Protein AF-A0A9D7SVS9-F1 (afdb_monomer_lite)

Foldseek 3Di:
DVVVVLVVLLVVLVVLLVVLVVVLVVLVVVVVVVVVPDPDDDDPLVNVLSVVLNVLSVVLSVVSVVVVVVSVSVVSVVSSVVSVVVNVVSCVVNVD

pLDDT: mean 78.42, std 9.19, range [46.62, 89.44]

Secondary structure (DSSP, 8-state):
-HHHHHHHHHHHHHHHHHHHHHHHHHHHHHHHHHHHH-SS---HHHHHHHHHHHHHHHHHHHHHHHHHHTT-HHHHHHHHHHHHHHHHHHHHH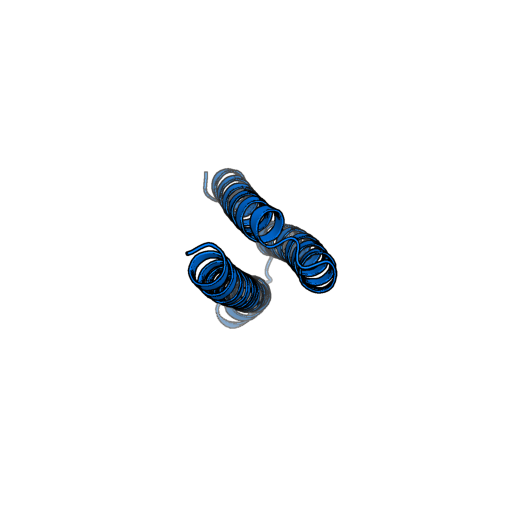HH-

Sequence (96 aa):
MKEFYLRNEKRISRVATIIILIALVRTISEPFRLQYYSSSTLGFGDVKPYLLGGLVISIGLLAMTVFSFYNKYKFITLLAILVIIGMLIIKFEYIL

Structure (mmCIF, N/CA/C/O backbone):
data_AF-A0A9D7SVS9-F1
#
_entry.id   AF-A0A9D7SVS9-F1
#
loop_
_atom_site.group_PDB
_atom_site.id
_atom_site.type_symbol
_atom_site.label_atom_id
_atom_site.label_alt_id
_atom_site.label_comp_id
_atom_site.label_asym_id
_atom_site.label_entity_id
_atom_site.label_seq_id
_atom_site.pdbx_PDB_ins_code
_atom_site.Cartn_x
_atom_site.Cartn_y
_atom_site.Cartn_z
_atom_site.occupancy
_atom_site.B_iso_or_equiv
_atom_site.auth_seq_id
_atom_site.auth_comp_id
_atom_site.auth_asym_id
_atom_site.auth_atom_id
_atom_site.pdbx_PDB_model_num
ATOM 1 N N . MET A 1 1 ? -25.754 -4.272 23.236 1.00 53.12 1 MET A N 1
ATOM 2 C CA . MET A 1 1 ? -25.761 -4.128 21.756 1.00 53.12 1 MET A CA 1
ATOM 3 C C . MET A 1 1 ? -24.521 -3.401 21.199 1.00 53.12 1 MET A C 1
ATOM 5 O O . MET A 1 1 ? -23.974 -3.872 20.212 1.00 53.12 1 MET A O 1
ATOM 9 N N . LYS A 1 2 ? -24.005 -2.328 21.834 1.00 51.81 2 LYS A N 1
ATOM 10 C CA . LYS A 1 2 ? -22.774 -1.613 21.398 1.00 51.81 2 LYS A CA 1
ATOM 11 C C . LYS A 1 2 ? -21.488 -2.463 21.409 1.00 51.81 2 LYS A C 1
ATOM 13 O O . LYS A 1 2 ? -20.641 -2.308 20.537 1.00 51.81 2 LYS A O 1
ATOM 18 N N . GLU A 1 3 ? -21.360 -3.387 22.359 1.00 55.50 3 GLU A N 1
ATOM 19 C CA . GLU A 1 3 ? -20.165 -4.232 22.515 1.00 55.50 3 GLU A CA 1
ATOM 20 C C . GLU A 1 3 ? -19.951 -5.215 21.351 1.00 55.50 3 GLU A C 1
ATOM 22 O O . GLU A 1 3 ? -18.823 -5.452 20.921 1.00 55.50 3 GLU A O 1
ATOM 27 N N . PHE A 1 4 ? -21.042 -5.741 20.781 1.00 58.56 4 PHE A N 1
ATOM 28 C CA . PHE A 1 4 ? -20.982 -6.654 19.637 1.00 58.56 4 PHE A CA 1
ATOM 29 C C . PHE A 1 4 ? -20.507 -5.931 18.367 1.00 58.56 4 PHE A C 1
ATOM 31 O O . PHE A 1 4 ? -19.698 -6.466 17.610 1.00 58.56 4 PHE A O 1
ATOM 38 N N . TYR A 1 5 ? -20.943 -4.680 18.184 1.00 59.69 5 TYR A N 1
ATOM 39 C CA . TYR A 1 5 ? -20.530 -3.830 17.066 1.00 59.69 5 TYR A CA 1
ATOM 40 C C . TYR A 1 5 ? -19.029 -3.513 17.126 1.00 59.69 5 TYR A C 1
ATOM 42 O O . TYR A 1 5 ? -18.311 -3.726 16.152 1.00 59.69 5 TYR A O 1
ATOM 50 N N . LEU A 1 6 ? -18.525 -3.128 18.305 1.00 60.38 6 LEU A N 1
ATOM 51 C CA . LEU A 1 6 ? -17.100 -2.849 18.526 1.00 60.38 6 LEU A CA 1
ATOM 52 C C . LEU A 1 6 ? -16.209 -4.079 18.284 1.00 60.38 6 LEU A C 1
ATOM 54 O O . LEU A 1 6 ? -15.092 -3.949 17.780 1.00 60.38 6 LEU A O 1
ATOM 58 N N . ARG A 1 7 ? -16.687 -5.288 18.617 1.00 65.44 7 ARG A N 1
ATOM 59 C CA . ARG A 1 7 ? -15.935 -6.534 18.382 1.00 65.44 7 ARG A CA 1
ATOM 60 C C . ARG A 1 7 ? -15.835 -6.880 16.893 1.00 65.44 7 ARG A C 1
ATOM 62 O O . ARG A 1 7 ? -14.787 -7.356 16.454 1.00 65.44 7 ARG A O 1
ATOM 69 N N . ASN A 1 8 ? -16.888 -6.609 16.122 1.00 70.75 8 ASN A N 1
ATOM 70 C CA 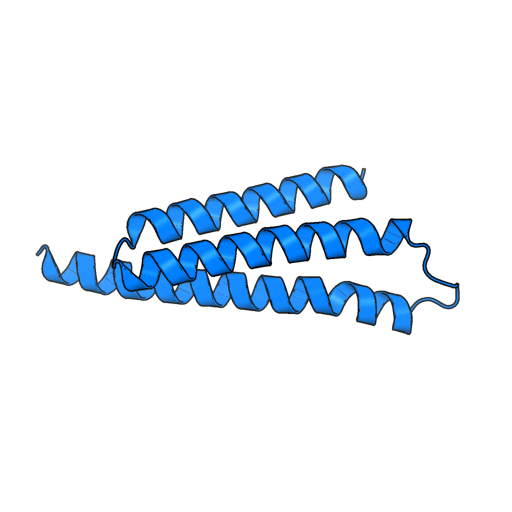. ASN A 1 8 ? -16.873 -6.770 14.668 1.00 70.75 8 ASN A CA 1
ATOM 71 C C . ASN A 1 8 ? -16.001 -5.714 13.981 1.00 70.75 8 ASN A C 1
ATOM 73 O O . ASN A 1 8 ? -15.201 -6.079 13.123 1.00 70.75 8 ASN A O 1
ATOM 77 N N . GLU A 1 9 ? -16.073 -4.446 14.397 1.00 70.69 9 GLU A N 1
ATOM 78 C CA . GLU A 1 9 ? -15.223 -3.373 13.856 1.00 70.69 9 GLU A CA 1
ATOM 79 C C . GLU A 1 9 ? -13.729 -3.698 14.019 1.00 70.69 9 GLU A C 1
ATOM 81 O O . GLU A 1 9 ? -12.964 -3.593 13.061 1.00 70.69 9 GLU A O 1
ATOM 86 N N . LYS A 1 10 ? -13.322 -4.224 15.184 1.00 74.50 10 LYS A N 1
ATOM 87 C CA . LYS A 1 10 ? -11.947 -4.703 15.425 1.00 74.50 10 LYS A CA 1
ATOM 88 C C . LYS A 1 10 ? -11.508 -5.790 14.446 1.00 74.50 10 LYS A C 1
ATOM 90 O O . LYS A 1 10 ? -10.386 -5.751 13.940 1.00 74.50 10 LYS A O 1
ATOM 95 N N . ARG A 1 11 ? -12.368 -6.785 14.205 1.00 78.12 11 ARG A N 1
ATOM 96 C CA . ARG A 1 11 ? -12.083 -7.876 13.260 1.00 78.12 11 ARG A CA 1
ATOM 97 C C . ARG A 1 11 ? -11.970 -7.350 11.832 1.00 78.12 11 ARG A C 1
ATOM 99 O O . ARG A 1 11 ? -11.009 -7.695 11.154 1.00 78.12 11 ARG A O 1
ATOM 106 N N . ILE A 1 12 ? -12.897 -6.491 11.413 1.00 78.25 12 ILE A N 1
ATOM 107 C CA . ILE A 1 12 ? -12.921 -5.905 10.068 1.00 78.25 12 ILE A CA 1
ATOM 108 C C . ILE A 1 12 ? -11.661 -5.071 9.823 1.00 78.25 12 ILE A C 1
ATOM 110 O O . ILE A 1 12 ? -11.011 -5.254 8.798 1.00 78.25 12 ILE A O 1
ATOM 114 N N . SER A 1 13 ? -11.256 -4.222 10.773 1.00 76.75 13 SER A N 1
ATOM 115 C CA . SER A 1 13 ? -10.022 -3.441 10.634 1.00 76.75 13 SER A CA 1
ATOM 116 C C . SER A 1 13 ? -8.777 -4.319 10.549 1.00 76.75 13 SER A C 1
ATOM 118 O O . SER A 1 13 ? -7.922 -4.058 9.712 1.00 76.75 13 SER A O 1
ATOM 120 N N . ARG A 1 14 ? -8.676 -5.389 11.353 1.00 80.12 14 ARG A N 1
ATOM 121 C CA . ARG A 1 14 ? -7.541 -6.327 11.257 1.00 80.12 14 ARG A CA 1
ATOM 122 C C . ARG A 1 14 ? -7.482 -7.019 9.900 1.00 80.12 14 ARG A C 1
ATOM 124 O O . ARG A 1 14 ? -6.407 -7.104 9.316 1.00 80.12 14 ARG A O 1
ATOM 131 N N . VAL A 1 15 ? -8.624 -7.487 9.397 1.00 84.44 15 VAL A N 1
ATOM 132 C CA . VAL A 1 15 ? -8.709 -8.114 8.071 1.00 84.44 15 VAL A CA 1
ATOM 133 C C . VAL A 1 15 ? -8.317 -7.113 6.983 1.00 84.44 15 VAL A C 1
ATOM 135 O O . VAL A 1 15 ? -7.509 -7.452 6.126 1.00 84.44 15 VAL A O 1
ATOM 138 N N . ALA A 1 16 ? -8.797 -5.868 7.056 1.00 80.88 16 ALA A N 1
ATOM 139 C CA . ALA A 1 16 ? -8.423 -4.815 6.114 1.00 80.88 16 ALA A CA 1
ATOM 140 C C . ALA A 1 16 ? -6.909 -4.545 6.118 1.00 80.88 16 ALA A C 1
ATOM 142 O O . ALA A 1 16 ? -6.298 -4.493 5.055 1.00 80.88 16 ALA A O 1
ATOM 143 N N . THR A 1 17 ? -6.280 -4.447 7.293 1.00 83.50 17 THR A N 1
ATOM 144 C CA . THR A 1 17 ? -4.823 -4.268 7.396 1.00 83.50 17 THR A CA 1
ATOM 145 C C . THR A 1 17 ? -4.060 -5.447 6.789 1.00 83.50 17 THR A C 1
ATOM 147 O O . THR A 1 17 ? -3.093 -5.230 6.065 1.00 83.50 17 THR A O 1
ATOM 150 N N . ILE A 1 18 ? -4.503 -6.687 7.025 1.00 86.06 18 ILE A N 1
ATOM 151 C CA . ILE A 1 18 ? -3.883 -7.883 6.428 1.00 86.06 18 ILE A CA 1
ATOM 152 C C . ILE A 1 18 ? -4.022 -7.869 4.901 1.00 86.06 18 ILE A C 1
ATOM 154 O O . ILE A 1 18 ? -3.061 -8.168 4.200 1.00 86.06 18 ILE A O 1
ATOM 158 N N . ILE A 1 19 ? -5.185 -7.485 4.371 1.00 87.38 19 ILE A N 1
ATOM 159 C CA . ILE A 1 19 ? -5.405 -7.377 2.922 1.00 87.38 19 ILE A CA 1
ATOM 160 C C . ILE A 1 19 ? -4.457 -6.341 2.305 1.00 87.38 19 ILE A C 1
ATOM 162 O O . ILE A 1 19 ? -3.811 -6.632 1.300 1.00 87.38 19 ILE A O 1
ATOM 166 N N . ILE A 1 20 ? -4.328 -5.158 2.915 1.00 86.12 20 ILE A N 1
ATOM 167 C CA . ILE A 1 20 ? -3.415 -4.106 2.438 1.00 86.12 20 ILE A CA 1
ATOM 168 C C . ILE A 1 20 ? -1.950 -4.560 2.535 1.00 86.12 20 ILE A C 1
ATOM 170 O O . ILE A 1 20 ? -1.165 -4.286 1.631 1.00 86.12 20 ILE A O 1
ATOM 174 N N . LEU A 1 21 ? -1.582 -5.315 3.575 1.00 87.31 21 LEU A N 1
ATOM 175 C CA . LEU A 1 21 ? -0.250 -5.913 3.704 1.00 87.31 21 LEU A CA 1
ATOM 176 C C . LEU A 1 21 ? 0.034 -6.916 2.573 1.00 87.31 21 LEU A C 1
ATOM 178 O O . LEU A 1 21 ? 1.095 -6.864 1.956 1.00 87.31 21 LEU A O 1
ATOM 182 N N . ILE A 1 22 ? -0.914 -7.802 2.254 1.00 86.88 22 ILE A N 1
ATOM 183 C CA . ILE A 1 22 ? -0.778 -8.743 1.129 1.00 86.88 22 ILE A CA 1
ATOM 184 C C . ILE A 1 22 ? -0.656 -7.979 -0.198 1.00 86.88 22 ILE A C 1
ATOM 186 O O . ILE A 1 22 ? 0.166 -8.338 -1.043 1.00 86.88 22 ILE A O 1
ATOM 190 N N . ALA A 1 23 ? -1.426 -6.901 -0.373 1.00 84.50 23 ALA A N 1
ATOM 191 C CA . ALA A 1 23 ? -1.335 -6.043 -1.552 1.00 84.50 23 ALA A CA 1
ATOM 192 C C . ALA A 1 23 ? 0.044 -5.368 -1.675 1.00 84.50 23 ALA A C 1
ATOM 194 O O . ALA A 1 23 ? 0.588 -5.293 -2.778 1.00 84.50 23 ALA A O 1
ATOM 195 N N . LEU A 1 24 ? 0.646 -4.946 -0.557 1.00 85.81 24 LEU A N 1
ATOM 196 C CA . LEU A 1 24 ? 2.010 -4.411 -0.530 1.00 85.81 24 LEU A CA 1
ATOM 197 C C . LEU A 1 24 ? 3.029 -5.453 -0.994 1.00 85.81 24 LEU A C 1
ATOM 199 O O . LEU A 1 24 ? 3.820 -5.176 -1.893 1.00 85.81 24 LEU A O 1
ATOM 203 N N . VAL A 1 25 ? 2.983 -6.658 -0.413 1.00 86.31 25 VAL A N 1
ATOM 204 C CA . VAL A 1 25 ? 3.889 -7.760 -0.780 1.00 86.31 25 VAL A CA 1
ATOM 205 C C . VAL A 1 25 ? 3.779 -8.057 -2.270 1.00 86.31 25 VAL A C 1
ATOM 207 O O . VAL A 1 25 ? 4.797 -8.178 -2.951 1.00 86.31 25 VAL A O 1
ATOM 210 N N . ARG A 1 26 ? 2.553 -8.116 -2.800 1.00 86.56 26 ARG A N 1
ATOM 211 C CA . ARG A 1 26 ? 2.328 -8.320 -4.231 1.00 86.56 26 ARG A CA 1
ATOM 212 C C . ARG A 1 26 ? 2.946 -7.201 -5.077 1.00 86.56 26 ARG A C 1
ATOM 214 O O . ARG A 1 26 ? 3.707 -7.506 -5.988 1.00 86.56 26 ARG A O 1
ATOM 221 N N . THR A 1 27 ? 2.704 -5.943 -4.712 1.00 85.25 27 THR A N 1
ATOM 222 C CA . THR A 1 27 ? 3.209 -4.767 -5.444 1.00 85.25 27 THR A CA 1
ATOM 223 C C . THR A 1 27 ? 4.736 -4.717 -5.475 1.00 85.25 27 THR A C 1
ATOM 225 O O . THR A 1 27 ? 5.320 -4.416 -6.512 1.00 85.25 27 THR A O 1
ATOM 228 N N . ILE A 1 28 ? 5.396 -5.067 -4.366 1.00 83.81 28 ILE A N 1
ATOM 229 C CA . ILE A 1 28 ? 6.862 -5.146 -4.291 1.00 83.81 28 ILE A CA 1
ATOM 230 C C . ILE A 1 28 ? 7.397 -6.348 -5.081 1.00 83.81 28 ILE A C 1
ATOM 232 O O . ILE A 1 28 ? 8.466 -6.250 -5.668 1.00 83.81 28 ILE A O 1
ATOM 236 N N . SER A 1 29 ? 6.670 -7.468 -5.127 1.00 82.38 29 SER A N 1
ATOM 237 C CA . SER A 1 29 ? 7.103 -8.687 -5.835 1.00 82.38 29 SER A CA 1
ATOM 238 C C . SER A 1 29 ? 6.983 -8.582 -7.359 1.00 82.38 29 SER A C 1
ATOM 240 O O . SER A 1 29 ? 7.705 -9.261 -8.088 1.00 82.38 29 SER A O 1
ATOM 242 N N . GLU A 1 30 ? 6.062 -7.755 -7.858 1.00 82.69 30 GLU A N 1
ATOM 243 C CA . GLU A 1 30 ? 5.811 -7.565 -9.289 1.00 82.69 30 GLU A CA 1
ATOM 244 C C . GLU A 1 30 ? 7.064 -7.150 -10.099 1.00 82.69 30 GLU A C 1
ATOM 246 O O . GLU A 1 30 ? 7.343 -7.823 -11.093 1.00 82.69 30 GLU A O 1
ATOM 251 N N . PRO A 1 31 ? 7.869 -6.140 -9.705 1.00 78.88 31 PRO A N 1
ATOM 252 C CA . PRO A 1 31 ? 9.075 -5.764 -10.448 1.00 78.88 31 PRO A CA 1
ATOM 253 C C . PRO A 1 31 ? 10.136 -6.872 -10.475 1.00 78.88 31 PRO A C 1
ATOM 255 O O . PRO A 1 31 ? 10.755 -7.080 -11.516 1.00 78.88 31 PRO A O 1
ATOM 258 N N . PHE A 1 32 ? 10.298 -7.642 -9.391 1.00 78.38 32 PHE A N 1
ATOM 259 C CA . PHE A 1 32 ? 11.195 -8.807 -9.384 1.00 78.38 32 PHE A CA 1
ATOM 260 C C . PHE A 1 32 ? 10.716 -9.894 -10.352 1.00 78.38 32 PHE A C 1
ATOM 262 O O . PHE A 1 32 ? 11.527 -10.511 -11.043 1.00 78.38 32 PHE A O 1
ATOM 269 N N . ARG A 1 33 ? 9.394 -10.101 -10.456 1.00 80.69 33 ARG A N 1
ATOM 270 C CA . ARG A 1 33 ? 8.814 -10.999 -11.462 1.00 80.69 33 ARG A CA 1
ATOM 271 C C . ARG A 1 33 ? 9.096 -10.485 -12.873 1.00 80.69 33 ARG A C 1
ATOM 273 O O . ARG A 1 33 ? 9.555 -11.260 -13.703 1.00 80.69 33 ARG A O 1
ATOM 280 N N . LEU A 1 34 ? 8.850 -9.204 -13.153 1.00 79.06 34 LEU A N 1
ATOM 281 C CA . LEU A 1 34 ? 9.121 -8.635 -14.478 1.00 79.06 34 LEU A CA 1
ATOM 282 C C . LEU A 1 34 ? 10.604 -8.740 -14.863 1.00 79.06 34 LEU A C 1
ATOM 284 O O . LEU A 1 34 ? 10.903 -9.086 -16.002 1.00 79.06 34 LEU A O 1
ATOM 288 N N . GLN A 1 35 ? 11.520 -8.513 -13.920 1.00 75.69 35 GLN A N 1
ATOM 289 C CA . GLN A 1 35 ? 12.956 -8.671 -14.152 1.00 75.69 35 GLN A CA 1
ATOM 290 C C . GLN A 1 35 ? 13.344 -10.110 -14.513 1.00 75.69 35 GLN A C 1
ATOM 292 O O . GLN A 1 35 ? 14.225 -10.308 -15.341 1.00 75.69 35 GLN A O 1
ATOM 297 N N . TYR A 1 36 ? 12.684 -11.108 -13.922 1.00 77.12 36 TYR A N 1
ATOM 298 C CA . TYR A 1 36 ? 12.964 -12.519 -14.196 1.00 77.12 36 TYR A CA 1
ATOM 299 C C . TYR A 1 36 ? 12.439 -12.990 -15.562 1.00 77.12 36 TYR A C 1
ATOM 301 O O . TYR A 1 36 ? 13.069 -13.819 -16.212 1.00 77.12 36 TYR A O 1
ATOM 309 N N . TYR A 1 37 ? 11.284 -12.477 -16.001 1.00 75.62 37 TYR A N 1
ATOM 310 C CA . TYR A 1 37 ? 10.649 -12.885 -17.263 1.00 75.62 37 TYR A CA 1
ATOM 311 C C . TYR A 1 37 ? 11.054 -12.035 -18.475 1.00 75.62 37 TYR A C 1
ATOM 313 O O . TYR A 1 37 ? 10.791 -12.436 -19.608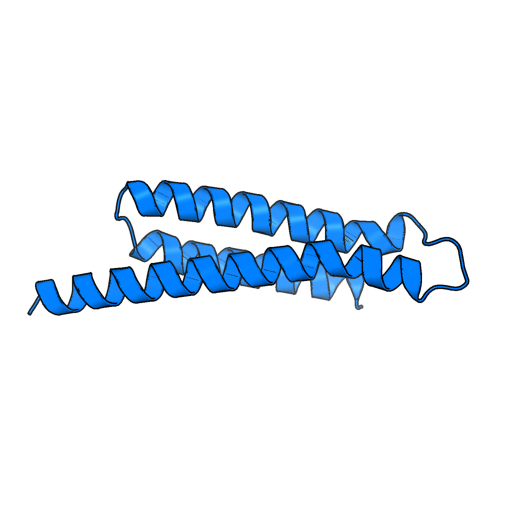 1.00 75.62 37 TYR A O 1
ATOM 321 N N . SER A 1 38 ? 11.675 -10.872 -18.272 1.00 71.75 38 SER A N 1
ATOM 322 C CA . SER A 1 38 ? 12.111 -10.020 -19.376 1.00 71.75 38 SER A CA 1
ATOM 323 C C . SER A 1 38 ? 13.481 -10.442 -19.897 1.00 71.75 38 SER A C 1
ATOM 325 O O . SER A 1 38 ? 14.472 -10.429 -19.175 1.00 71.75 38 SER A O 1
ATOM 327 N N . SER A 1 39 ? 13.551 -10.747 -21.191 1.00 62.59 39 SER A N 1
ATOM 328 C CA . SER A 1 39 ? 14.810 -10.962 -21.919 1.00 62.59 39 SER A CA 1
ATOM 329 C C . SER A 1 39 ? 15.579 -9.655 -22.177 1.00 62.59 39 SER A C 1
ATOM 331 O O . SER A 1 39 ? 16.735 -9.692 -22.590 1.00 62.59 39 SER A O 1
ATOM 333 N N . SER A 1 40 ? 14.935 -8.507 -21.939 1.00 63.88 40 SER A N 1
ATOM 334 C CA . SER A 1 40 ? 15.457 -7.153 -22.165 1.00 63.88 40 SER A CA 1
ATOM 335 C C . SER A 1 40 ? 15.716 -6.453 -20.830 1.00 63.88 40 SER A C 1
ATOM 337 O O . SER A 1 40 ? 14.964 -6.655 -19.872 1.00 63.88 40 SER A O 1
ATOM 339 N N . THR A 1 41 ? 16.738 -5.596 -20.756 1.00 67.94 41 THR A N 1
ATOM 340 C CA . THR A 1 41 ? 17.004 -4.749 -19.584 1.00 67.94 41 THR A CA 1
ATOM 341 C C . THR A 1 41 ? 15.771 -3.897 -19.283 1.00 67.94 41 THR A C 1
ATOM 343 O O . THR A 1 41 ? 15.407 -3.042 -20.087 1.00 67.94 41 THR A O 1
ATOM 346 N N . LEU A 1 42 ? 15.113 -4.146 -18.145 1.00 65.56 42 LEU A N 1
ATOM 347 C CA . LEU A 1 42 ? 13.944 -3.371 -17.729 1.00 65.56 42 LEU A CA 1
ATOM 348 C C . LEU A 1 42 ? 14.308 -1.889 -17.628 1.00 65.56 42 LEU A C 1
ATOM 350 O O . LEU A 1 42 ? 15.260 -1.522 -16.932 1.00 65.56 42 LEU A O 1
ATOM 354 N N . GLY A 1 43 ? 13.536 -1.042 -18.303 1.00 70.31 43 GLY A N 1
ATOM 355 C CA . GLY A 1 43 ? 13.693 0.397 -18.197 1.00 70.31 43 GLY A CA 1
ATOM 356 C C . GLY A 1 43 ? 13.201 0.888 -16.840 1.00 70.31 43 GLY A C 1
ATOM 357 O O . GLY A 1 43 ? 12.263 0.347 -16.253 1.00 70.31 43 GLY A O 1
ATOM 358 N N . PHE A 1 44 ? 13.788 1.977 -16.342 1.00 70.19 44 PHE A N 1
ATOM 359 C CA . PHE A 1 44 ? 13.320 2.611 -15.105 1.00 70.19 44 PHE A CA 1
ATOM 360 C C . PHE A 1 44 ? 11.844 3.052 -15.199 1.00 70.19 44 PHE A C 1
ATOM 362 O O . PHE A 1 44 ? 11.152 3.114 -14.185 1.00 70.19 44 PHE A O 1
ATOM 369 N N . GLY A 1 45 ? 11.344 3.307 -16.416 1.00 73.81 45 GLY A N 1
ATOM 370 C CA . GLY A 1 45 ? 9.939 3.622 -16.686 1.00 73.81 45 GLY A CA 1
ATOM 371 C C . GLY A 1 45 ? 8.966 2.505 -16.298 1.00 73.81 45 GLY A C 1
ATOM 372 O O . GLY A 1 45 ? 7.912 2.805 -15.744 1.00 73.81 45 GLY A O 1
ATOM 373 N N . ASP A 1 46 ? 9.352 1.239 -16.481 1.00 75.19 46 ASP A N 1
ATOM 374 C CA . ASP A 1 46 ? 8.485 0.079 -16.223 1.00 75.19 46 ASP A CA 1
ATOM 375 C C . ASP A 1 46 ? 8.379 -0.245 -14.726 1.00 75.19 46 ASP A C 1
ATOM 377 O O . ASP A 1 46 ? 7.367 -0.754 -14.247 1.00 75.19 46 ASP A O 1
ATOM 381 N N . VAL A 1 47 ? 9.429 0.073 -13.960 1.00 78.50 47 VAL A N 1
ATOM 382 C CA . VAL A 1 47 ? 9.508 -0.186 -12.509 1.00 78.50 47 VAL A CA 1
ATOM 383 C C . VAL A 1 47 ? 8.898 0.959 -11.693 1.00 78.50 47 VAL A C 1
ATOM 385 O O . VAL A 1 47 ? 8.347 0.739 -10.610 1.00 78.50 47 VAL A O 1
ATOM 388 N N . LYS A 1 48 ? 8.961 2.189 -12.216 1.00 80.38 48 LYS A N 1
ATOM 389 C CA . LYS A 1 48 ? 8.453 3.409 -11.574 1.00 80.38 48 LYS A CA 1
ATOM 390 C C . LYS A 1 48 ? 7.018 3.300 -11.021 1.00 80.38 48 LYS A C 1
ATOM 392 O O . LYS A 1 48 ? 6.838 3.691 -9.863 1.00 80.38 48 LYS A O 1
ATOM 397 N N . PRO A 1 49 ? 6.007 2.774 -11.745 1.00 80.81 49 PRO A N 1
ATOM 398 C CA . PRO A 1 49 ? 4.647 2.675 -11.209 1.00 80.81 49 PRO A CA 1
ATOM 399 C C . PRO A 1 49 ? 4.543 1.729 -10.011 1.00 80.81 49 PRO A C 1
ATOM 401 O O . PRO A 1 49 ? 3.823 2.027 -9.059 1.00 80.81 49 PRO A O 1
ATOM 404 N N . TYR A 1 50 ? 5.298 0.627 -10.009 1.00 82.31 50 TYR A N 1
ATOM 405 C CA . TYR A 1 50 ? 5.306 -0.328 -8.898 1.00 82.31 50 TYR A CA 1
ATOM 406 C C . TYR A 1 50 ? 5.991 0.243 -7.656 1.00 82.31 50 TYR A C 1
ATOM 408 O O . TYR A 1 50 ? 5.511 0.038 -6.542 1.00 82.31 50 TYR A O 1
ATOM 416 N N . LEU A 1 51 ? 7.067 1.017 -7.833 1.00 82.94 51 LEU A N 1
ATOM 417 C CA . LEU A 1 51 ? 7.722 1.739 -6.738 1.00 82.94 51 LEU A CA 1
ATOM 418 C C . LEU A 1 51 ? 6.802 2.804 -6.127 1.00 82.94 51 LEU A C 1
ATOM 420 O O . LEU A 1 51 ? 6.674 2.872 -4.905 1.00 82.94 51 LEU A O 1
ATOM 424 N N . LEU A 1 52 ? 6.127 3.602 -6.962 1.00 84.38 52 LEU A N 1
ATOM 425 C CA . LEU A 1 52 ? 5.164 4.607 -6.498 1.00 84.38 52 LEU A CA 1
ATOM 426 C C . LEU A 1 52 ? 3.965 3.961 -5.796 1.00 84.38 52 LEU A C 1
ATOM 428 O O . LEU A 1 52 ? 3.599 4.382 -4.699 1.00 84.38 52 LEU A O 1
ATOM 432 N N . GLY A 1 53 ? 3.394 2.906 -6.383 1.00 83.75 53 GLY A N 1
ATOM 433 C CA . GLY A 1 53 ? 2.305 2.142 -5.776 1.00 83.75 53 GLY A CA 1
ATOM 434 C C . GLY A 1 53 ? 2.711 1.539 -4.434 1.00 83.75 53 GLY A C 1
ATOM 435 O O . GLY A 1 53 ? 2.017 1.725 -3.436 1.00 83.75 53 GLY A O 1
ATOM 436 N N . GLY A 1 54 ? 3.882 0.900 -4.375 1.00 85.50 54 GLY A N 1
ATOM 437 C CA . GLY A 1 54 ? 4.444 0.347 -3.145 1.00 85.50 54 GLY A CA 1
ATOM 438 C C . GLY A 1 54 ? 4.622 1.406 -2.057 1.00 85.50 54 GLY A C 1
ATOM 439 O O . GLY A 1 54 ? 4.242 1.175 -0.909 1.00 85.50 54 GLY A O 1
ATOM 440 N N . LEU A 1 55 ? 5.123 2.591 -2.411 1.00 86.44 55 LEU A N 1
ATOM 441 C CA . LEU A 1 55 ? 5.310 3.699 -1.472 1.00 86.44 55 LEU A CA 1
ATOM 442 C C . LEU A 1 55 ? 3.975 4.196 -0.895 1.00 86.44 55 LEU A C 1
ATOM 444 O O . LEU A 1 55 ? 3.849 4.343 0.321 1.00 86.44 55 LEU A O 1
ATOM 448 N N . VAL A 1 56 ? 2.956 4.375 -1.739 1.00 87.38 56 VAL A N 1
ATOM 449 C CA . VAL A 1 56 ? 1.608 4.788 -1.307 1.00 87.38 56 VAL A CA 1
ATOM 450 C C . VAL A 1 56 ? 0.991 3.762 -0.357 1.00 87.38 56 VAL A C 1
ATOM 452 O O . VAL A 1 56 ? 0.473 4.131 0.700 1.00 87.38 56 VAL A O 1
ATOM 455 N N . ILE A 1 57 ? 1.090 2.470 -0.683 1.00 89.44 57 ILE A N 1
ATOM 456 C CA . ILE A 1 57 ? 0.579 1.396 0.179 1.00 89.44 57 ILE A CA 1
ATOM 457 C C . ILE A 1 57 ? 1.338 1.358 1.505 1.00 89.44 57 ILE A C 1
ATOM 459 O O . ILE A 1 57 ? 0.718 1.195 2.551 1.00 89.44 57 ILE A O 1
ATOM 463 N N . SER A 1 58 ? 2.661 1.533 1.479 1.00 87.44 58 SER A N 1
ATOM 464 C CA . SER A 1 58 ? 3.505 1.522 2.681 1.00 87.44 58 SER A CA 1
ATOM 465 C C . SER A 1 58 ? 3.110 2.633 3.652 1.00 87.44 58 SER A C 1
ATOM 467 O O . SER A 1 58 ? 2.916 2.381 4.841 1.00 87.44 58 SER A O 1
ATOM 469 N N . ILE A 1 59 ? 2.927 3.856 3.140 1.00 89.44 59 ILE A N 1
ATOM 470 C CA . ILE A 1 59 ? 2.486 5.011 3.934 1.00 89.44 59 ILE A CA 1
ATOM 471 C C . ILE A 1 59 ? 1.073 4.775 4.477 1.00 89.44 59 ILE A C 1
ATOM 473 O O . ILE A 1 59 ? 0.816 5.000 5.662 1.00 89.44 59 ILE A O 1
ATOM 477 N N . GLY A 1 60 ? 0.163 4.275 3.636 1.00 87.50 60 GLY A N 1
ATOM 478 C CA . GLY A 1 60 ? -1.202 3.948 4.039 1.00 87.50 60 GLY A CA 1
ATOM 479 C C . GLY A 1 60 ? -1.254 2.883 5.134 1.00 87.50 60 GLY A C 1
ATOM 480 O O . GLY A 1 60 ? -1.936 3.059 6.143 1.00 87.50 60 GLY A O 1
ATOM 481 N N . LEU A 1 61 ? -0.477 1.810 4.991 1.00 88.19 61 LEU A N 1
ATOM 482 C CA . LEU A 1 61 ? -0.376 0.736 5.976 1.00 88.19 61 LEU A CA 1
ATOM 483 C C . LEU A 1 61 ? 0.208 1.243 7.303 1.00 88.19 61 LEU A C 1
ATOM 485 O O . LEU A 1 61 ? -0.285 0.876 8.373 1.00 88.19 61 LEU A O 1
ATOM 489 N N . LEU A 1 62 ? 1.219 2.115 7.252 1.00 87.25 62 LEU A N 1
ATOM 490 C CA . LEU A 1 62 ? 1.792 2.737 8.445 1.00 87.25 62 LEU A CA 1
ATOM 491 C C . LEU A 1 62 ? 0.743 3.592 9.164 1.00 87.25 62 LEU A C 1
ATOM 493 O O . LEU A 1 62 ? 0.536 3.423 10.366 1.00 87.25 62 LEU A O 1
ATOM 497 N N . ALA A 1 63 ? -0.000 4.425 8.432 1.00 87.56 63 ALA A N 1
ATOM 498 C CA . ALA A 1 63 ? -1.094 5.214 8.995 1.00 87.56 63 ALA A CA 1
ATOM 499 C C . ALA A 1 63 ? -2.192 4.324 9.609 1.00 87.56 63 ALA A C 1
ATOM 501 O O . ALA A 1 63 ? -2.633 4.567 10.733 1.00 87.56 63 ALA A O 1
ATOM 502 N N . MET A 1 64 ? -2.595 3.246 8.925 1.00 82.94 64 MET A N 1
ATOM 503 C CA . MET A 1 64 ? -3.561 2.264 9.443 1.00 82.94 64 MET A CA 1
ATOM 504 C C . MET A 1 64 ? -3.065 1.584 10.723 1.00 82.94 64 MET A C 1
ATOM 506 O O . MET A 1 64 ? -3.847 1.369 11.651 1.00 82.94 64 MET A O 1
ATOM 510 N N . THR A 1 65 ? -1.769 1.279 10.798 1.00 83.31 65 THR A N 1
ATOM 511 C CA . THR A 1 65 ? -1.138 0.675 11.977 1.00 83.31 65 THR A CA 1
ATOM 512 C C . THR A 1 65 ? -1.155 1.643 13.158 1.00 83.31 65 THR A C 1
ATOM 514 O O . THR A 1 65 ? -1.580 1.266 14.249 1.00 83.31 65 THR A O 1
ATOM 517 N N . VAL A 1 66 ? -0.808 2.916 12.934 1.00 85.62 66 VAL A N 1
ATOM 518 C CA . VAL A 1 66 ? -0.905 3.974 13.953 1.00 85.62 66 VAL A CA 1
ATOM 519 C C . VAL A 1 66 ? -2.350 4.122 14.443 1.00 85.62 66 VAL A C 1
ATOM 521 O O . VAL A 1 66 ? -2.602 4.070 15.646 1.00 85.62 66 VAL A O 1
ATOM 524 N N . PHE A 1 67 ? -3.332 4.210 13.541 1.00 82.56 67 PHE A N 1
ATOM 525 C CA . PHE A 1 67 ? -4.748 4.296 13.926 1.00 82.56 67 PHE A CA 1
ATOM 526 C C . PHE A 1 67 ? -5.267 3.049 14.656 1.00 82.56 67 PHE A C 1
ATOM 528 O O . PHE A 1 67 ? -6.179 3.164 15.483 1.00 82.56 67 PHE A O 1
ATOM 535 N N . SER A 1 68 ? -4.670 1.880 14.404 1.00 78.75 68 SER A N 1
ATOM 536 C CA . SER A 1 68 ? -4.962 0.651 15.146 1.00 78.75 68 SER A CA 1
ATOM 537 C C . SER A 1 68 ? -4.561 0.759 16.617 1.00 78.75 68 SER A C 1
ATOM 539 O O . SER A 1 68 ? -5.310 0.276 17.467 1.00 78.75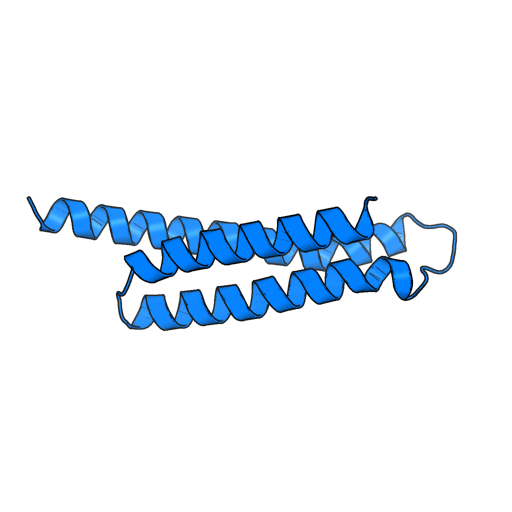 68 SER A O 1
ATOM 541 N N . PHE A 1 69 ? -3.448 1.427 16.945 1.00 79.88 69 PHE A N 1
ATOM 542 C CA . PHE A 1 69 ? -3.051 1.671 18.341 1.00 79.88 69 PHE A CA 1
ATOM 543 C C . PHE A 1 69 ? -4.010 2.621 19.067 1.00 79.88 69 PHE A C 1
ATOM 545 O O . PHE A 1 69 ? -4.316 2.415 20.239 1.00 79.88 69 PHE A O 1
ATOM 552 N N . TYR A 1 70 ? -4.572 3.606 18.361 1.00 83.38 70 TYR A N 1
ATOM 553 C CA . TYR A 1 70 ? -5.577 4.523 18.914 1.00 83.38 70 TYR A CA 1
ATOM 554 C C . TYR A 1 70 ? -7.003 3.939 18.963 1.00 83.38 70 TYR A C 1
ATOM 556 O O . TYR A 1 70 ? -7.943 4.655 19.310 1.00 83.38 70 TYR A O 1
ATOM 564 N N . ASN A 1 71 ? -7.198 2.660 18.608 1.00 76.44 71 ASN A N 1
ATOM 565 C CA . ASN A 1 71 ? -8.503 1.984 18.532 1.00 76.44 71 ASN A CA 1
ATOM 566 C C . ASN A 1 71 ? -9.549 2.714 17.657 1.00 76.44 71 ASN A C 1
ATOM 568 O O . ASN A 1 71 ? -10.756 2.528 17.822 1.00 76.44 71 ASN A O 1
ATOM 572 N N . LYS A 1 72 ? -9.108 3.542 16.698 1.00 78.38 72 LYS A N 1
ATOM 573 C CA . LYS A 1 72 ? -9.981 4.310 15.797 1.00 78.38 72 LYS A CA 1
ATOM 574 C C . LYS A 1 72 ? -10.297 3.520 14.520 1.00 78.38 72 LYS A C 1
ATOM 576 O O . LYS A 1 72 ? -9.9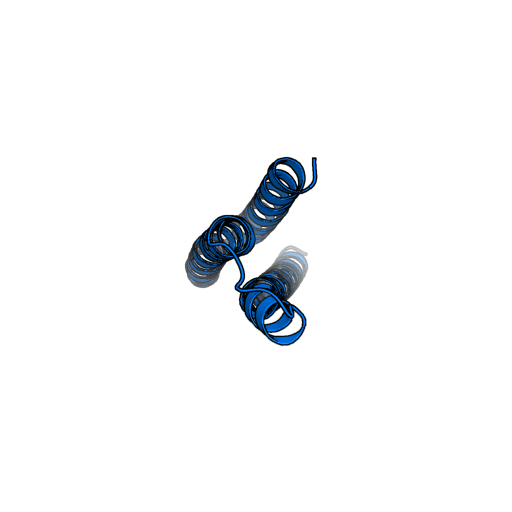28 3.908 13.415 1.00 78.38 72 LYS A O 1
ATOM 581 N N . TYR A 1 73 ? -11.026 2.415 14.672 1.00 76.38 73 TYR A N 1
ATOM 582 C CA . TYR A 1 73 ? -11.297 1.426 13.612 1.00 76.38 73 TYR A CA 1
ATOM 583 C C . TYR A 1 73 ? -12.009 1.985 12.372 1.00 76.38 73 TYR A C 1
ATOM 585 O O . TYR A 1 73 ? -11.682 1.602 11.251 1.00 76.38 73 TYR A O 1
ATOM 593 N N . LYS A 1 74 ? -12.917 2.954 12.548 1.00 75.94 74 LYS A N 1
ATOM 594 C CA . LYS A 1 74 ? -13.624 3.608 11.430 1.00 75.94 74 LYS A CA 1
ATOM 595 C C . LYS A 1 74 ? -12.677 4.322 10.463 1.00 75.94 74 LYS A C 1
ATOM 597 O O . LYS A 1 74 ? -12.888 4.283 9.255 1.00 75.94 74 LYS A O 1
ATOM 602 N N . PHE A 1 75 ? -11.616 4.937 10.988 1.00 79.31 75 PHE A N 1
ATOM 603 C CA . PHE A 1 75 ? -10.624 5.628 10.166 1.00 79.31 75 PHE A CA 1
ATOM 604 C C . PHE A 1 75 ? -9.753 4.641 9.395 1.00 79.31 75 PHE A C 1
ATOM 606 O O . PHE A 1 75 ? -9.412 4.917 8.254 1.00 79.31 75 PHE A O 1
ATOM 613 N N . ILE A 1 76 ? -9.466 3.466 9.963 1.00 80.56 76 ILE A N 1
ATOM 614 C CA . ILE A 1 76 ? -8.702 2.407 9.289 1.00 80.56 76 ILE A CA 1
ATOM 615 C C . ILE A 1 76 ? -9.430 1.944 8.025 1.00 80.56 76 ILE A C 1
ATOM 617 O O . ILE A 1 76 ? -8.814 1.838 6.970 1.00 80.56 76 ILE A O 1
ATOM 621 N N . THR A 1 77 ? -10.744 1.713 8.104 1.00 78.06 77 THR A N 1
ATOM 622 C CA . THR A 1 77 ? -11.537 1.289 6.941 1.00 78.06 77 THR A CA 1
ATOM 623 C C . THR A 1 77 ? -11.586 2.370 5.861 1.00 78.06 77 THR A C 1
ATOM 625 O O . THR A 1 77 ? -11.420 2.061 4.685 1.00 78.06 77 THR A O 1
ATOM 628 N N . LEU A 1 78 ? -11.753 3.639 6.249 1.00 83.94 78 LEU A N 1
ATOM 629 C CA . LEU A 1 78 ? -11.728 4.764 5.310 1.00 83.94 78 LEU A CA 1
ATOM 630 C C . LEU A 1 78 ? -10.363 4.886 4.608 1.00 83.94 78 LEU A C 1
ATOM 632 O O . LEU A 1 78 ? -10.296 5.081 3.397 1.00 83.94 78 LEU A O 1
ATOM 636 N N . LEU A 1 79 ? -9.276 4.714 5.363 1.00 86.25 79 LEU A N 1
ATOM 637 C CA . LEU A 1 79 ? -7.914 4.795 4.842 1.00 86.25 79 LEU A CA 1
ATOM 638 C C . LEU A 1 79 ? -7.593 3.622 3.907 1.00 86.25 79 LEU A C 1
ATOM 640 O O . LEU A 1 79 ? -6.972 3.831 2.871 1.00 86.25 79 LEU A O 1
ATOM 644 N N . ALA A 1 80 ? -8.090 2.417 4.206 1.00 82.12 80 ALA A N 1
ATOM 645 C CA . ALA A 1 80 ? -7.978 1.266 3.309 1.00 82.12 80 ALA A CA 1
ATOM 646 C C . ALA A 1 80 ? -8.617 1.547 1.940 1.00 82.12 80 ALA A C 1
ATOM 648 O O . ALA A 1 80 ? -8.016 1.266 0.906 1.00 82.12 80 ALA A O 1
ATOM 649 N N . ILE A 1 81 ? -9.817 2.138 1.933 1.00 85.88 81 ILE A N 1
ATOM 650 C CA . ILE A 1 81 ? -10.521 2.510 0.699 1.00 85.88 81 ILE A CA 1
ATOM 651 C C . ILE A 1 81 ? -9.710 3.551 -0.083 1.00 85.88 81 ILE A C 1
ATOM 653 O O . ILE A 1 81 ? -9.528 3.395 -1.288 1.00 85.88 81 ILE A O 1
ATOM 657 N N . LEU A 1 82 ? -9.164 4.567 0.592 1.00 88.00 82 LEU A N 1
ATOM 658 C CA . LEU A 1 82 ? -8.314 5.580 -0.044 1.00 88.00 82 LEU A CA 1
ATOM 659 C C . LEU A 1 82 ? -7.058 4.978 -0.688 1.00 88.00 82 LEU A C 1
ATOM 661 O O . LEU A 1 82 ? -6.718 5.348 -1.809 1.00 88.00 82 LEU A O 1
ATOM 665 N N . VAL A 1 83 ? -6.395 4.027 -0.024 1.00 86.88 83 VAL A N 1
ATOM 666 C CA . VAL A 1 83 ? -5.217 3.334 -0.579 1.00 86.88 83 VAL A CA 1
ATOM 667 C C . VAL A 1 83 ? -5.589 2.529 -1.826 1.00 86.88 83 VAL A C 1
ATOM 669 O O . VAL A 1 83 ? -4.858 2.561 -2.816 1.00 86.88 83 VAL A O 1
ATOM 672 N N . ILE A 1 84 ? -6.738 1.846 -1.814 1.00 85.31 84 ILE A N 1
ATOM 673 C CA . ILE A 1 84 ? -7.235 1.095 -2.977 1.00 85.31 84 ILE A CA 1
ATOM 674 C C . ILE A 1 84 ? -7.526 2.038 -4.150 1.00 85.31 84 ILE A C 1
ATOM 676 O O . ILE A 1 84 ? -7.115 1.756 -5.274 1.00 85.31 84 ILE A O 1
ATOM 680 N N . ILE A 1 85 ? -8.187 3.172 -3.899 1.00 86.56 85 ILE A N 1
ATOM 681 C CA . ILE A 1 85 ? -8.456 4.185 -4.930 1.00 86.56 85 ILE A CA 1
ATOM 682 C C . ILE A 1 85 ? -7.143 4.740 -5.494 1.00 86.56 85 ILE A C 1
ATOM 684 O O . ILE A 1 85 ? -6.989 4.818 -6.710 1.00 86.56 85 ILE A O 1
ATOM 688 N N . GLY A 1 86 ? -6.170 5.055 -4.633 1.00 83.25 86 GLY A N 1
ATOM 689 C CA . GLY A 1 86 ? -4.843 5.508 -5.058 1.00 83.25 86 GLY A CA 1
ATOM 690 C C . GLY A 1 86 ? -4.147 4.503 -5.978 1.00 83.25 86 GLY A C 1
ATOM 691 O O . GLY A 1 86 ? -3.598 4.886 -7.008 1.00 83.25 86 GLY A O 1
ATOM 692 N N . MET A 1 87 ? -4.239 3.205 -5.669 1.00 82.06 87 MET A N 1
ATOM 693 C CA . MET A 1 87 ? -3.718 2.156 -6.550 1.00 82.06 87 MET A CA 1
ATOM 694 C C . MET A 1 87 ? -4.443 2.071 -7.895 1.00 82.06 87 MET A C 1
ATOM 696 O O . MET A 1 87 ? -3.795 1.850 -8.917 1.00 82.06 87 MET A O 1
ATOM 700 N N . LEU A 1 88 ? -5.767 2.247 -7.922 1.00 82.25 88 LEU A N 1
ATOM 701 C CA . LEU A 1 88 ? -6.529 2.246 -9.173 1.00 82.25 88 LEU A CA 1
ATOM 702 C C . LEU A 1 88 ? -6.136 3.415 -10.081 1.00 82.25 88 LEU A C 1
ATOM 704 O O . LEU A 1 88 ? -6.017 3.214 -11.286 1.00 82.25 88 LEU A O 1
ATOM 708 N N . ILE A 1 89 ? -5.878 4.594 -9.511 1.00 83.50 89 ILE A N 1
ATOM 709 C CA . ILE A 1 89 ? -5.416 5.770 -10.263 1.00 83.50 89 ILE A CA 1
ATOM 710 C C . ILE A 1 89 ? -4.036 5.505 -10.873 1.00 83.50 89 ILE A C 1
ATOM 712 O O . ILE A 1 89 ? -3.855 5.699 -12.071 1.00 83.50 89 ILE A O 1
ATOM 716 N N . ILE A 1 90 ? -3.085 4.984 -10.086 1.00 80.19 90 ILE A N 1
ATOM 717 C CA . ILE A 1 90 ? -1.747 4.629 -10.596 1.00 80.19 90 ILE A CA 1
ATOM 718 C C . ILE A 1 90 ? -1.858 3.580 -11.706 1.00 80.19 90 ILE A C 1
ATOM 720 O O . ILE A 1 90 ? -1.152 3.659 -12.702 1.00 80.19 90 ILE A O 1
ATOM 724 N N . LYS A 1 91 ? -2.764 2.607 -11.577 1.00 75.19 9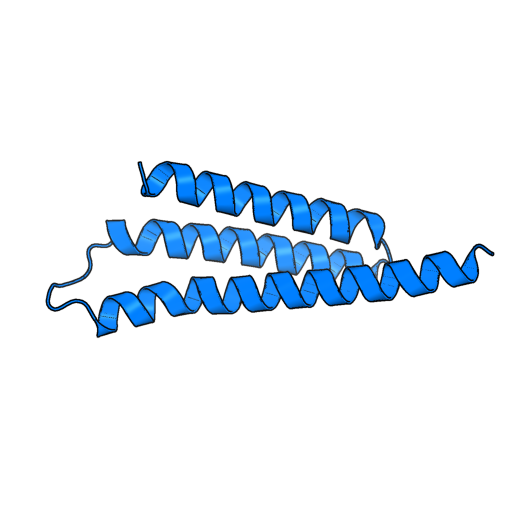1 LYS A N 1
ATOM 725 C CA . LYS A 1 91 ? -2.997 1.639 -12.650 1.00 75.19 91 LYS A CA 1
ATOM 726 C C . LYS A 1 91 ? -3.545 2.309 -13.913 1.00 75.19 91 LYS A C 1
ATOM 728 O O . LYS A 1 91 ? -3.133 1.932 -14.999 1.00 75.19 91 LYS A O 1
ATOM 733 N N . PHE A 1 92 ? -4.461 3.265 -13.786 1.00 78.81 92 PHE A N 1
ATOM 734 C CA . PHE A 1 92 ? -5.079 3.927 -14.935 1.00 78.81 92 PHE A CA 1
ATOM 735 C C . PHE A 1 92 ? -4.072 4.761 -15.740 1.00 78.81 92 PHE A C 1
ATOM 737 O O . PHE A 1 92 ? -4.060 4.672 -16.959 1.00 78.81 92 PHE A O 1
ATOM 744 N N . GLU A 1 93 ? -3.185 5.491 -15.062 1.00 73.75 93 GLU A N 1
ATOM 745 C CA . GLU A 1 93 ? -2.162 6.343 -15.695 1.00 73.75 93 GLU A CA 1
ATOM 746 C C . GLU A 1 93 ? -1.081 5.567 -16.467 1.00 73.75 93 GLU A C 1
ATOM 748 O O . GLU A 1 93 ? -0.457 6.120 -17.362 1.00 73.75 93 GLU A O 1
ATOM 753 N N . TYR A 1 94 ? -0.816 4.306 -16.108 1.00 65.94 94 TYR A N 1
ATOM 754 C CA . TYR A 1 94 ? 0.290 3.526 -16.690 1.00 65.94 94 TYR A CA 1
ATOM 755 C C . TYR A 1 94 ? -0.164 2.375 -17.598 1.00 65.94 94 TYR A C 1
ATOM 757 O O . TYR A 1 94 ? 0.679 1.720 -18.208 1.00 65.94 94 TYR A O 1
ATOM 765 N N . ILE A 1 95 ? -1.466 2.079 -17.653 1.00 61.12 95 ILE A N 1
ATOM 766 C CA . ILE A 1 95 ? -2.031 1.025 -18.514 1.00 61.12 95 ILE A CA 1
ATOM 767 C C . ILE A 1 95 ? -2.777 1.591 -19.737 1.00 61.12 95 ILE A C 1
ATOM 769 O O . ILE A 1 95 ? -3.148 0.806 -20.609 1.00 61.12 95 ILE A O 1
ATOM 773 N N . LEU A 1 96 ? -2.994 2.913 -19.792 1.00 46.62 96 LEU A N 1
ATOM 774 C CA . LEU A 1 96 ? -3.513 3.649 -20.952 1.00 46.62 96 LEU A CA 1
ATOM 775 C C . LEU A 1 96 ? -2.354 4.253 -21.757 1.00 46.62 96 LEU A C 1
ATOM 777 O O . LEU A 1 96 ? -2.451 4.238 -23.003 1.00 46.62 96 LEU A O 1
#

Organism: NCBI:txid2982028

Radius of gyration: 16.36 Å; chains: 1; bounding box: 43×19×45 Å